Protein AF-A0A7V6FEP1-F1 (afdb_monomer)

Structure (mmCIF, N/CA/C/O backbone):
data_AF-A0A7V6FEP1-F1
#
_entry.id   AF-A0A7V6FEP1-F1
#
loop_
_atom_site.group_PDB
_atom_site.id
_atom_site.type_symbol
_atom_site.label_atom_id
_atom_site.label_alt_id
_atom_site.label_comp_id
_atom_site.label_asym_id
_atom_site.label_entity_id
_atom_site.label_seq_id
_atom_site.pdbx_PDB_ins_code
_atom_site.Cartn_x
_atom_site.Cartn_y
_atom_site.Cartn_z
_atom_site.occupancy
_atom_site.B_iso_or_equiv
_atom_site.auth_seq_id
_atom_site.auth_comp_id
_atom_site.auth_asym_id
_atom_site.auth_atom_id
_atom_site.pdbx_PDB_model_num
ATOM 1 N N . MET A 1 1 ? -23.411 8.334 57.737 1.00 60.44 1 MET A N 1
ATOM 2 C CA . MET A 1 1 ? -24.716 9.029 57.629 1.00 60.44 1 MET A CA 1
ATOM 3 C C . MET A 1 1 ? -25.053 9.482 56.202 1.00 60.44 1 MET A C 1
ATOM 5 O O . MET A 1 1 ? -26.067 9.028 55.693 1.00 60.44 1 MET A O 1
ATOM 9 N N . LEU A 1 2 ? -24.218 10.266 55.499 1.00 68.88 2 LEU A N 1
ATOM 10 C CA . LEU A 1 2 ? -24.525 10.767 54.136 1.00 68.88 2 LEU A CA 1
ATOM 11 C C . LEU A 1 2 ? -24.907 9.686 53.100 1.00 68.88 2 LEU A C 1
ATOM 13 O O . LEU A 1 2 ? -25.905 9.821 52.398 1.00 68.88 2 LEU A O 1
ATOM 17 N N . ARG A 1 3 ? -24.165 8.573 53.041 1.00 72.38 3 ARG A N 1
ATOM 18 C CA . ARG A 1 3 ? -24.429 7.460 52.105 1.00 72.38 3 ARG A CA 1
ATOM 19 C C . ARG A 1 3 ? -25.783 6.768 52.346 1.00 72.38 3 ARG A C 1
ATOM 21 O O . ARG A 1 3 ? -26.395 6.273 51.402 1.00 72.38 3 ARG A O 1
ATOM 28 N N . GLN A 1 4 ? -26.279 6.757 53.585 1.00 70.00 4 GLN A N 1
ATOM 29 C CA . GLN A 1 4 ? -27.599 6.201 53.923 1.00 70.00 4 GLN A CA 1
ATOM 30 C C . GLN A 1 4 ? -28.738 7.145 53.526 1.00 70.00 4 GLN A C 1
ATOM 32 O O . GLN A 1 4 ? -29.773 6.678 53.065 1.00 70.00 4 GLN A O 1
ATOM 37 N N . ILE A 1 5 ? -28.528 8.458 53.643 1.00 71.31 5 ILE A N 1
ATOM 38 C CA . ILE A 1 5 ? -29.501 9.482 53.229 1.00 71.31 5 ILE A CA 1
ATOM 39 C C . ILE A 1 5 ? -29.615 9.519 51.696 1.00 71.31 5 ILE A C 1
ATOM 41 O O . ILE A 1 5 ? -30.712 9.555 51.145 1.00 71.31 5 ILE A O 1
ATOM 45 N N . ALA A 1 6 ? -28.486 9.421 50.990 1.00 72.94 6 ALA A N 1
ATOM 46 C CA . ALA A 1 6 ? -28.471 9.358 49.530 1.00 72.94 6 ALA A CA 1
ATOM 47 C C . ALA A 1 6 ? -29.173 8.095 48.994 1.00 72.94 6 ALA A C 1
ATOM 49 O O . ALA A 1 6 ? -29.980 8.164 48.067 1.00 72.94 6 ALA A O 1
ATOM 50 N N . THR A 1 7 ? -28.911 6.931 49.597 1.00 71.31 7 THR A N 1
ATOM 51 C CA . THR A 1 7 ? -29.528 5.667 49.161 1.00 71.31 7 THR A CA 1
ATOM 52 C C . THR A 1 7 ? -31.012 5.573 49.522 1.00 71.31 7 THR A C 1
ATOM 54 O O . THR A 1 7 ? -31.779 5.017 48.735 1.00 71.31 7 THR A O 1
ATOM 57 N N . SER A 1 8 ? -31.458 6.149 50.647 1.00 69.75 8 SER A N 1
ATOM 58 C CA . SER A 1 8 ? -32.886 6.213 50.993 1.00 69.75 8 SER A CA 1
ATOM 59 C C . SER A 1 8 ? -33.666 7.148 50.059 1.00 69.75 8 SER A C 1
ATOM 61 O O . SER A 1 8 ? -34.757 6.781 49.617 1.00 69.75 8 SER A O 1
ATOM 63 N N . GLY A 1 9 ? -33.076 8.283 49.661 1.00 70.38 9 GLY A N 1
ATOM 64 C CA . GLY A 1 9 ? -33.642 9.209 48.672 1.00 70.38 9 GLY A CA 1
ATOM 65 C C . GLY A 1 9 ? -33.820 8.585 47.280 1.00 70.38 9 GLY A C 1
ATOM 66 O O . GLY A 1 9 ? -34.900 8.676 46.695 1.00 70.38 9 GLY A O 1
ATOM 67 N N . LEU A 1 10 ? -32.810 7.859 46.777 1.00 71.19 10 LEU A N 1
ATOM 68 C CA . LEU A 1 10 ? -32.911 7.109 45.511 1.00 71.19 10 LEU A CA 1
ATOM 69 C C . LEU A 1 10 ? -33.961 5.982 45.581 1.00 71.19 10 LEU A C 1
ATOM 71 O O . LEU A 1 10 ? -34.690 5.727 44.621 1.00 71.19 10 LEU A O 1
ATOM 75 N N . LYS A 1 11 ? -34.079 5.305 46.731 1.00 70.88 11 LYS A N 1
ATOM 76 C CA . LYS A 1 11 ? -35.034 4.200 46.926 1.00 70.88 11 LYS A CA 1
ATOM 77 C C . LYS A 1 11 ? -36.494 4.671 46.953 1.00 70.88 11 LYS A C 1
ATOM 79 O O . LYS A 1 11 ? -37.373 3.863 46.642 1.00 70.88 11 LYS A O 1
ATOM 84 N N . GLY A 1 12 ? -36.739 5.942 47.290 1.00 74.38 12 GLY A N 1
ATOM 85 C CA . GLY A 1 12 ? -38.054 6.592 47.245 1.00 74.38 12 GLY A CA 1
ATOM 86 C C . GLY A 1 12 ? -38.501 7.004 45.836 1.00 74.38 12 GLY A C 1
ATOM 87 O O . GLY A 1 12 ? -39.684 6.914 45.525 1.00 74.38 12 GLY A O 1
ATOM 88 N N . ARG A 1 13 ? -37.568 7.365 44.940 1.00 80.62 13 ARG A N 1
ATOM 89 C CA . ARG A 1 13 ? -37.853 7.829 43.561 1.00 80.62 13 ARG A CA 1
ATOM 90 C C . ARG A 1 13 ? -37.359 6.843 42.495 1.00 80.62 13 ARG A C 1
ATOM 92 O O . ARG A 1 13 ? -36.735 7.213 41.504 1.00 80.62 13 ARG A O 1
ATOM 99 N N . ARG A 1 14 ? -37.693 5.558 42.660 1.00 77.75 14 ARG A N 1
ATOM 100 C CA . ARG A 1 14 ? -37.165 4.438 41.845 1.00 77.75 14 ARG A CA 1
ATOM 101 C C . ARG A 1 14 ? -37.336 4.582 40.329 1.00 77.75 14 ARG A C 1
ATOM 103 O O . ARG A 1 14 ? -36.587 3.957 39.580 1.00 77.75 14 ARG A O 1
ATOM 110 N N . ARG A 1 15 ? -38.356 5.312 39.860 1.00 82.88 15 ARG A N 1
ATOM 111 C CA . ARG A 1 15 ? -38.592 5.542 38.423 1.00 82.88 15 ARG A CA 1
ATOM 112 C C . ARG A 1 15 ? -37.608 6.566 37.863 1.00 82.88 15 ARG A C 1
ATOM 114 O O . ARG A 1 15 ? -36.970 6.288 36.857 1.00 82.88 15 ARG A O 1
ATOM 121 N N . GLU A 1 16 ? -37.434 7.689 38.548 1.00 85.44 16 GLU A N 1
ATOM 122 C CA . GLU A 1 16 ? -36.481 8.731 38.157 1.00 85.44 16 GLU A CA 1
ATOM 123 C C . GLU A 1 16 ? -35.038 8.243 38.270 1.00 85.44 16 GLU A C 1
ATOM 125 O O . GLU A 1 16 ? -34.251 8.440 37.353 1.00 85.44 16 GLU A O 1
ATOM 130 N N . THR A 1 17 ? -34.708 7.505 39.334 1.00 86.81 17 THR A N 1
ATOM 131 C CA . THR A 1 17 ? -33.392 6.870 39.478 1.00 86.81 17 THR A CA 1
ATOM 132 C C . THR A 1 17 ? -33.103 5.885 38.346 1.00 86.81 17 THR A C 1
ATOM 134 O O . THR A 1 17 ? -31.976 5.840 37.863 1.00 86.81 17 THR A O 1
ATOM 137 N N . ARG A 1 18 ? -34.106 5.121 37.883 1.00 87.31 18 ARG A N 1
ATOM 138 C CA . ARG A 1 18 ? -33.952 4.235 36.717 1.00 87.31 18 ARG A CA 1
ATOM 139 C C . ARG A 1 18 ? -33.692 5.018 35.439 1.00 87.31 18 ARG A C 1
ATOM 141 O O . ARG A 1 18 ? -32.786 4.653 34.705 1.00 87.31 18 ARG A O 1
ATOM 148 N N . ILE A 1 19 ? -34.457 6.079 35.189 1.00 91.12 19 ILE A N 1
ATOM 149 C CA . ILE A 1 19 ? -34.271 6.931 34.005 1.00 91.12 19 ILE A CA 1
ATOM 150 C C . ILE A 1 19 ? -32.865 7.541 34.013 1.00 91.12 19 ILE A C 1
ATOM 152 O O . ILE A 1 19 ? -32.175 7.495 33.000 1.00 91.12 19 ILE A O 1
ATOM 156 N N . LEU A 1 20 ? -32.413 8.043 35.164 1.00 90.88 20 LEU A N 1
ATOM 157 C CA . LEU A 1 20 ? -31.098 8.660 35.309 1.00 90.88 20 LEU A CA 1
ATOM 158 C C . LEU A 1 20 ? -29.960 7.645 35.138 1.00 90.88 20 LEU A C 1
ATOM 160 O O . LEU A 1 20 ? -28.987 7.939 34.453 1.00 90.88 20 LEU A O 1
ATOM 164 N N . LEU A 1 21 ? -30.103 6.434 35.689 1.00 92.19 21 LEU A N 1
ATOM 165 C CA . LEU A 1 21 ? -29.152 5.341 35.458 1.00 92.19 21 LEU A CA 1
ATOM 166 C C . LEU A 1 21 ? -29.087 4.944 33.986 1.00 92.19 21 LEU A C 1
ATOM 168 O O . LEU A 1 21 ? -27.994 4.815 33.453 1.00 92.19 21 LEU A O 1
ATOM 172 N N . VAL A 1 22 ? -30.235 4.791 33.321 1.00 94.69 22 VAL A N 1
ATOM 173 C CA . VAL A 1 22 ? -30.282 4.458 31.890 1.00 94.69 22 VAL A CA 1
ATOM 174 C C . VAL A 1 22 ? -29.611 5.548 31.062 1.00 94.69 22 VAL A C 1
ATOM 176 O O . VAL A 1 22 ? -28.786 5.230 30.214 1.00 94.69 22 VAL A O 1
ATOM 179 N N . ALA A 1 23 ? -29.907 6.822 31.330 1.00 95.62 23 ALA A N 1
ATOM 180 C CA . ALA A 1 23 ? -29.276 7.938 30.634 1.00 95.62 23 ALA A CA 1
ATOM 181 C C . ALA A 1 23 ? -27.753 7.955 30.844 1.00 95.62 23 ALA A C 1
ATOM 183 O O . ALA A 1 23 ? -27.004 8.126 29.885 1.00 95.62 23 ALA A O 1
ATOM 184 N N . LEU A 1 24 ? -27.290 7.717 32.075 1.00 95.62 24 LEU A N 1
ATOM 185 C CA . LEU A 1 24 ? -25.866 7.658 32.402 1.00 95.62 24 LEU A CA 1
ATOM 186 C C . LEU A 1 24 ? -25.172 6.478 31.707 1.00 95.62 24 LEU A C 1
ATOM 188 O O . LEU A 1 24 ? -24.110 6.649 31.114 1.00 95.62 24 LEU A O 1
ATOM 192 N N . SER A 1 25 ? -25.781 5.291 31.746 1.00 95.31 25 SER A N 1
ATOM 193 C CA . SER A 1 25 ? -25.273 4.101 31.061 1.00 95.31 25 SER A CA 1
ATOM 194 C C . SER A 1 25 ? -25.222 4.303 29.553 1.00 95.31 25 SER A C 1
ATOM 196 O O . SER A 1 25 ? -24.249 3.905 28.923 1.00 95.31 25 SER A O 1
ATOM 198 N N . LEU A 1 26 ? -26.235 4.950 28.976 1.00 96.19 26 LEU A N 1
ATOM 199 C CA . LEU A 1 26 ? -26.290 5.230 27.548 1.00 96.19 26 LEU A CA 1
ATOM 200 C C . LEU A 1 26 ? -25.224 6.255 27.138 1.00 96.19 26 LEU A C 1
ATOM 202 O O . LEU A 1 26 ? -24.528 6.044 26.151 1.00 96.19 26 LEU A O 1
ATOM 206 N N . ALA A 1 27 ? -25.041 7.322 27.919 1.00 96.38 27 ALA A N 1
ATOM 207 C CA . ALA A 1 27 ? -23.970 8.291 27.695 1.00 96.38 27 ALA A CA 1
ATOM 208 C C . ALA A 1 27 ? -22.591 7.620 27.758 1.00 96.38 27 ALA A C 1
ATOM 210 O O . ALA A 1 27 ? -21.769 7.808 26.864 1.00 96.38 27 ALA A O 1
ATOM 211 N N . PHE A 1 28 ? -22.359 6.780 28.770 1.00 96.75 28 PHE A N 1
ATOM 212 C CA . PHE A 1 28 ? -21.119 6.018 28.889 1.00 96.75 28 PHE A CA 1
ATOM 213 C C . PHE A 1 28 ? -20.914 5.060 27.710 1.00 96.75 28 PHE A C 1
ATOM 215 O O . PHE A 1 28 ? -19.819 4.990 27.159 1.00 96.75 28 PHE A O 1
ATOM 222 N N . PHE A 1 29 ? -21.973 4.370 27.279 1.00 96.94 29 PHE A N 1
ATOM 223 C CA . PHE A 1 29 ? -21.941 3.492 26.114 1.00 96.94 29 PHE A CA 1
ATOM 224 C C . PHE A 1 29 ? -21.529 4.250 24.848 1.00 96.94 29 PHE A C 1
ATOM 226 O O . PHE A 1 29 ? -20.621 3.813 24.148 1.00 96.94 29 PHE A O 1
ATOM 233 N N . PHE A 1 30 ? -22.121 5.418 24.586 1.00 96.94 30 PHE A N 1
ATOM 234 C CA . PHE A 1 30 ? -21.751 6.237 23.431 1.00 96.94 30 PHE A CA 1
ATOM 235 C C . PHE A 1 30 ? -20.299 6.716 23.485 1.00 96.94 30 PHE A C 1
ATOM 237 O O . PHE A 1 30 ? -19.617 6.691 22.460 1.00 96.94 30 PHE A O 1
ATOM 244 N N . VAL A 1 31 ? -19.803 7.110 24.661 1.00 96.19 31 VAL A N 1
ATOM 245 C CA . VAL A 1 31 ? -18.395 7.496 24.832 1.00 96.19 31 VAL A CA 1
ATOM 246 C C . VAL A 1 31 ? -17.477 6.307 24.545 1.00 96.19 31 VAL A C 1
ATOM 248 O O . VAL A 1 31 ? -16.557 6.437 23.742 1.00 96.19 31 VAL A O 1
ATOM 251 N N . ALA A 1 32 ? -17.755 5.139 25.127 1.00 95.81 32 ALA A N 1
ATOM 252 C CA . ALA A 1 32 ? -16.961 3.931 24.911 1.00 95.81 32 ALA A CA 1
ATOM 253 C C . ALA A 1 32 ? -16.938 3.512 23.431 1.00 95.81 32 ALA A C 1
ATOM 255 O O . ALA A 1 32 ? -15.868 3.265 22.878 1.00 95.81 32 ALA A O 1
ATOM 256 N N . VAL A 1 33 ? -18.097 3.505 22.765 1.00 95.62 33 VAL A N 1
ATOM 257 C CA . VAL A 1 33 ? -18.199 3.204 21.329 1.00 95.62 33 VAL A CA 1
ATOM 258 C C . VAL A 1 33 ? -17.417 4.220 20.497 1.00 95.62 33 VAL A C 1
ATOM 260 O O . VAL A 1 33 ? -16.701 3.829 19.581 1.00 95.62 33 VAL A O 1
ATOM 263 N N . SER A 1 34 ? -17.493 5.509 20.833 1.00 94.12 34 SER A N 1
ATOM 264 C CA . SER A 1 34 ? -16.752 6.557 20.119 1.00 94.12 34 SER A CA 1
ATOM 265 C C . SER A 1 34 ? -15.238 6.367 20.231 1.00 94.12 34 SER A C 1
ATOM 267 O O . SER A 1 34 ? -14.534 6.524 19.237 1.00 94.12 34 SER A O 1
ATOM 269 N N . PHE A 1 35 ? -14.735 5.978 21.407 1.00 94.19 35 PHE A N 1
ATOM 270 C CA . PHE 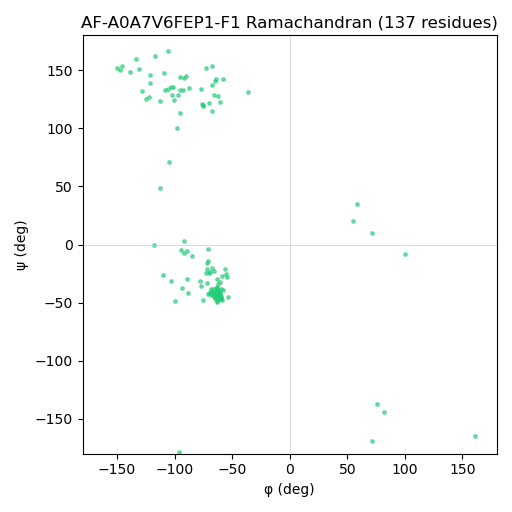A 1 35 ? -13.317 5.661 21.598 1.00 94.19 35 PHE A CA 1
ATOM 271 C C . PHE A 1 35 ? -12.876 4.450 20.771 1.00 94.19 35 PHE A C 1
ATOM 273 O O . PHE A 1 35 ? -11.858 4.525 20.088 1.00 94.19 35 PHE A O 1
ATOM 280 N N . VAL A 1 36 ? -13.655 3.364 20.778 1.00 92.88 36 VAL A N 1
ATOM 281 C CA . VAL A 1 36 ? -13.353 2.160 19.982 1.00 92.88 36 VAL A CA 1
ATOM 282 C C . VAL A 1 36 ? -13.361 2.472 18.485 1.00 92.88 36 VAL A C 1
ATOM 284 O O . VAL A 1 36 ? -12.468 2.043 17.754 1.00 92.88 36 VAL A O 1
ATOM 287 N N . LEU A 1 37 ? -14.339 3.250 18.016 1.00 92.50 37 LEU A N 1
ATOM 288 C CA . LEU A 1 37 ? -14.412 3.673 16.618 1.00 92.50 37 LEU A CA 1
ATOM 289 C C . LEU A 1 37 ? -13.231 4.563 16.228 1.00 92.50 37 LEU A C 1
ATOM 291 O O . LEU A 1 37 ? -12.693 4.397 15.137 1.00 92.50 37 LEU A O 1
ATOM 295 N N . LEU A 1 38 ? -12.815 5.482 17.102 1.00 91.25 38 LEU A N 1
ATOM 296 C CA . LEU A 1 38 ? -11.663 6.347 16.857 1.00 91.25 38 LEU A CA 1
ATOM 297 C C . LEU A 1 38 ? -10.369 5.536 16.728 1.00 91.25 38 LEU A C 1
ATOM 299 O O . LEU A 1 38 ? -9.605 5.751 15.789 1.00 91.25 38 LEU A O 1
ATOM 303 N N . ASP A 1 39 ? -10.147 4.589 17.636 1.00 87.94 39 ASP A N 1
ATOM 304 C CA . ASP A 1 39 ? -8.977 3.708 17.617 1.00 87.94 39 ASP A CA 1
ATOM 305 C C . ASP A 1 39 ? -8.952 2.828 16.358 1.00 87.94 39 ASP A C 1
ATOM 307 O O . ASP A 1 39 ? -7.950 2.755 15.640 1.00 87.94 39 ASP A O 1
ATOM 311 N N . THR A 1 40 ? -10.109 2.266 16.005 1.00 86.62 40 THR A N 1
ATOM 312 C CA . THR A 1 40 ? -10.278 1.471 14.783 1.00 86.62 40 THR A CA 1
ATOM 313 C C . THR A 1 40 ? -10.034 2.312 13.530 1.00 86.62 40 THR A C 1
ATOM 315 O O . THR A 1 40 ? -9.346 1.877 12.609 1.00 86.62 40 THR A O 1
ATOM 318 N N . ALA A 1 41 ? -10.558 3.539 13.482 1.00 84.00 41 ALA A N 1
ATOM 319 C CA . ALA A 1 41 ? -10.359 4.446 12.358 1.00 84.00 41 ALA A CA 1
ATOM 320 C C . ALA A 1 41 ? -8.885 4.838 12.197 1.00 84.00 41 ALA A C 1
ATOM 322 O O . ALA A 1 41 ? -8.379 4.862 11.076 1.00 84.00 41 ALA A O 1
ATOM 323 N N . ASN A 1 42 ? -8.183 5.113 13.297 1.00 81.94 42 ASN A N 1
ATOM 324 C CA . ASN A 1 42 ? -6.756 5.428 13.265 1.00 81.94 42 ASN A CA 1
ATOM 325 C C . ASN A 1 42 ? -5.922 4.224 12.816 1.00 81.94 42 ASN A C 1
ATOM 327 O O . ASN A 1 42 ? -5.072 4.367 11.939 1.00 81.94 42 ASN A O 1
ATOM 331 N N . THR A 1 43 ? -6.215 3.035 13.340 1.00 80.19 43 THR A N 1
ATOM 332 C CA . THR A 1 43 ? -5.538 1.791 12.948 1.00 80.19 43 THR A CA 1
ATOM 333 C C . THR A 1 43 ? -5.737 1.496 11.463 1.00 80.19 43 THR A C 1
ATOM 335 O O . THR A 1 43 ? -4.769 1.263 10.740 1.00 80.19 43 THR A O 1
ATOM 338 N N . ASN A 1 44 ? -6.974 1.603 10.971 1.00 81.12 44 ASN A N 1
ATOM 339 C CA . ASN A 1 44 ? -7.281 1.401 9.557 1.00 81.12 44 ASN A CA 1
ATOM 340 C C . ASN A 1 44 ? -6.600 2.435 8.659 1.00 81.12 44 ASN A C 1
ATOM 342 O O . ASN A 1 44 ? -6.100 2.070 7.601 1.00 81.12 44 ASN A O 1
ATOM 346 N N . ARG A 1 45 ? -6.525 3.707 9.071 1.00 77.12 45 ARG A N 1
ATOM 347 C CA . ARG A 1 45 ? -5.791 4.737 8.317 1.00 77.12 45 ARG A CA 1
ATOM 348 C C . ARG A 1 45 ? -4.308 4.409 8.204 1.00 77.12 45 ARG A C 1
ATOM 350 O O . ARG A 1 45 ? -3.741 4.562 7.125 1.00 77.12 45 ARG A O 1
ATOM 357 N N . THR A 1 46 ? -3.690 3.946 9.288 1.00 77.75 46 THR A N 1
ATOM 358 C CA . THR A 1 46 ? -2.286 3.525 9.275 1.00 77.75 46 THR A CA 1
ATOM 359 C C . THR A 1 46 ? -2.089 2.336 8.341 1.00 77.75 46 THR A C 1
ATOM 361 O O . THR A 1 46 ? -1.241 2.400 7.456 1.00 77.75 46 THR A O 1
ATOM 364 N N . LEU A 1 47 ? -2.915 1.293 8.461 1.00 80.44 47 LEU A N 1
ATOM 365 C CA . LEU A 1 47 ? -2.844 0.119 7.586 1.00 80.44 47 LEU A CA 1
ATOM 366 C C . LEU A 1 47 ? -3.069 0.477 6.113 1.00 80.44 47 LEU A C 1
ATOM 368 O O . LEU A 1 47 ? -2.336 0.003 5.252 1.00 80.44 47 LEU A O 1
ATOM 372 N N . GLN A 1 48 ? -4.030 1.353 5.822 1.00 77.31 48 GLN A N 1
ATOM 373 C CA . GLN A 1 48 ? -4.320 1.805 4.464 1.00 77.31 48 GLN A CA 1
ATOM 374 C C . GLN A 1 48 ? -3.176 2.641 3.882 1.00 77.31 48 GLN A C 1
ATOM 376 O O . GLN A 1 48 ? -2.847 2.513 2.703 1.00 77.31 48 GLN A O 1
ATOM 381 N N . ARG A 1 49 ? -2.535 3.489 4.695 1.00 79.25 49 ARG A N 1
ATOM 382 C CA . ARG A 1 49 ? -1.346 4.237 4.269 1.00 79.25 49 ARG A CA 1
ATOM 383 C C . ARG A 1 49 ? -0.207 3.279 3.927 1.00 79.25 49 ARG A C 1
ATOM 385 O O . ARG A 1 49 ? 0.386 3.419 2.863 1.00 79.25 49 ARG A O 1
ATOM 392 N N . LEU A 1 50 ? 0.049 2.300 4.793 1.00 79.38 50 LEU A N 1
ATOM 393 C CA . LEU A 1 50 ? 1.084 1.287 4.586 1.00 79.38 50 LEU A CA 1
ATOM 394 C C . LEU A 1 50 ? 0.810 0.418 3.355 1.00 79.38 50 LEU A C 1
ATOM 396 O O . LEU A 1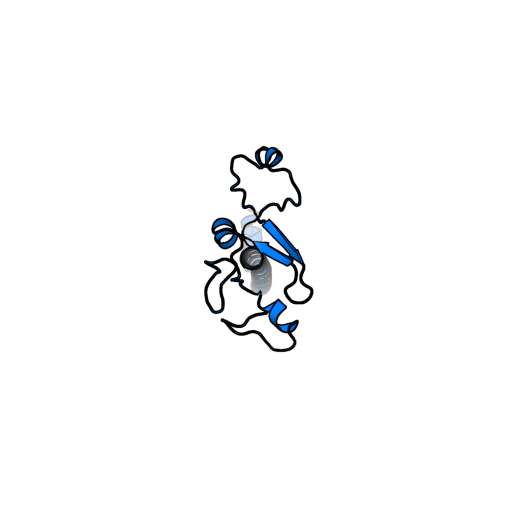 50 ? 1.731 0.079 2.623 1.00 79.38 50 LEU A O 1
ATOM 400 N N . SER A 1 51 ? -0.451 0.072 3.090 1.00 75.06 51 SER A N 1
ATOM 401 C CA . SER A 1 51 ? -0.809 -0.715 1.907 1.00 75.06 51 SER A CA 1
ATOM 402 C C . SER A 1 51 ? -0.717 0.073 0.602 1.00 75.06 51 SER A C 1
ATOM 404 O O . SER A 1 51 ? -0.596 -0.539 -0.450 1.00 75.06 51 SER A O 1
ATOM 406 N N . THR A 1 52 ? -0.838 1.402 0.659 1.00 74.81 52 THR A N 1
ATOM 407 C CA . THR A 1 52 ? -0.858 2.266 -0.534 1.00 74.81 52 THR A CA 1
ATOM 408 C C . THR A 1 52 ? 0.530 2.801 -0.873 1.00 74.81 52 THR A C 1
ATOM 410 O O . THR A 1 52 ? 0.863 2.924 -2.044 1.00 74.81 52 THR A O 1
ATOM 413 N N . PHE A 1 53 ? 1.336 3.137 0.137 1.00 77.44 53 PHE A N 1
ATOM 414 C CA . PHE A 1 53 ? 2.620 3.819 -0.052 1.00 77.44 53 PHE A CA 1
ATOM 415 C C . PHE A 1 53 ? 3.826 3.010 0.434 1.00 77.44 53 PHE A C 1
ATOM 417 O O . PHE A 1 53 ? 4.943 3.507 0.346 1.00 77.44 53 PHE A O 1
ATOM 424 N N . GLY A 1 54 ? 3.625 1.806 0.971 1.00 79.94 54 GLY A N 1
ATOM 425 C CA . GLY A 1 54 ? 4.705 1.016 1.551 1.00 79.94 54 GLY A CA 1
ATOM 426 C C . GLY A 1 54 ? 5.233 1.575 2.876 1.00 79.94 54 GLY A C 1
ATOM 427 O O . GLY A 1 54 ? 4.633 2.456 3.506 1.00 79.94 54 GLY A O 1
ATOM 428 N N . GLN A 1 55 ? 6.361 1.023 3.318 1.00 79.12 55 GLN A N 1
ATOM 429 C CA . GLN A 1 55 ? 7.026 1.346 4.583 1.00 79.12 55 GLN A CA 1
ATOM 430 C C . GLN A 1 55 ? 8.274 2.200 4.348 1.00 79.12 55 GLN A C 1
ATOM 432 O O . GLN A 1 55 ? 9.393 1.740 4.521 1.00 79.12 55 GLN A O 1
ATOM 437 N N . TRP A 1 56 ? 8.088 3.462 3.965 1.00 79.44 56 TRP A N 1
ATOM 438 C CA . TRP A 1 56 ? 9.186 4.429 3.863 1.00 79.44 56 TRP A CA 1
ATOM 439 C C . TRP A 1 56 ? 8.967 5.653 4.753 1.00 79.44 56 TRP A C 1
ATOM 441 O O . TRP A 1 56 ? 7.841 6.114 4.970 1.00 79.44 56 TRP A O 1
ATOM 451 N N . GLN A 1 57 ? 10.058 6.188 5.291 1.00 75.12 57 GLN A N 1
ATOM 452 C CA . GLN A 1 57 ? 10.012 7.327 6.209 1.00 75.12 57 GLN A CA 1
ATOM 453 C C . GLN A 1 57 ? 10.422 8.641 5.539 1.00 75.12 57 GLN A C 1
ATOM 455 O O . GLN A 1 57 ? 9.892 9.697 5.888 1.00 75.12 57 GLN A O 1
ATOM 460 N N . ALA A 1 58 ? 11.319 8.576 4.555 1.00 77.31 58 ALA A N 1
ATOM 461 C CA . ALA A 1 58 ? 11.807 9.726 3.810 1.00 77.31 58 ALA A CA 1
ATOM 462 C C . ALA A 1 58 ? 12.191 9.326 2.380 1.00 77.31 58 ALA A C 1
ATOM 464 O O . ALA A 1 58 ? 12.578 8.188 2.128 1.00 77.31 58 ALA A O 1
ATOM 465 N N . VAL A 1 59 ? 12.092 10.284 1.457 1.00 79.88 59 VAL A N 1
ATOM 466 C CA . VAL A 1 59 ? 12.561 10.148 0.075 1.00 79.88 59 VAL A CA 1
ATOM 467 C C . VAL A 1 59 ? 13.560 11.262 -0.184 1.00 79.88 59 VAL A C 1
ATOM 469 O O . VAL A 1 59 ? 13.258 12.439 0.019 1.00 79.88 59 VAL A O 1
ATOM 472 N N . TYR A 1 60 ? 14.740 10.880 -0.650 1.00 79.75 60 TYR A N 1
ATOM 473 C CA . TYR A 1 60 ? 15.814 11.798 -0.990 1.00 79.75 60 TYR A CA 1
ATOM 474 C C . TYR A 1 60 ? 16.036 11.752 -2.499 1.00 79.75 60 TYR A C 1
ATOM 476 O O . TYR A 1 60 ? 16.268 10.690 -3.067 1.00 79.75 60 TYR A O 1
ATOM 484 N N . ILE A 1 61 ? 15.942 12.906 -3.158 1.00 80.25 61 ILE A N 1
ATOM 485 C CA . ILE A 1 61 ? 16.101 13.021 -4.610 1.00 80.25 61 ILE A CA 1
ATOM 486 C C . ILE A 1 61 ? 17.428 13.717 -4.888 1.00 80.25 61 ILE A C 1
ATOM 488 O O . ILE A 1 61 ? 17.702 14.762 -4.301 1.00 80.25 61 ILE A O 1
ATOM 492 N N . ASN A 1 62 ? 18.214 13.161 -5.814 1.00 74.88 62 ASN A N 1
ATOM 493 C CA . ASN A 1 62 ? 19.469 13.751 -6.285 1.00 74.88 62 ASN A CA 1
ATOM 494 C C . ASN A 1 62 ? 20.509 13.986 -5.170 1.00 74.88 62 ASN A C 1
ATOM 496 O O . ASN A 1 62 ? 21.241 14.974 -5.203 1.00 74.88 62 ASN A O 1
ATOM 500 N N . GLN A 1 63 ? 20.554 13.094 -4.175 1.00 69.56 63 GLN A N 1
ATOM 501 C CA . GLN A 1 63 ? 21.585 13.142 -3.143 1.00 69.56 63 GLN A CA 1
ATOM 502 C C . GLN A 1 63 ? 22.825 12.360 -3.587 1.00 69.56 63 GLN A C 1
ATOM 504 O O . GLN A 1 63 ? 22.688 11.243 -4.096 1.00 69.56 63 GLN A O 1
ATOM 509 N N . PRO A 1 64 ? 24.036 12.914 -3.410 1.00 68.56 64 PRO A N 1
ATOM 510 C CA . PRO A 1 64 ? 25.257 12.176 -3.675 1.00 68.56 64 PRO A CA 1
ATOM 511 C C . PRO A 1 64 ? 25.360 10.990 -2.710 1.00 68.56 64 PRO A C 1
ATOM 513 O O . PRO A 1 64 ? 25.031 11.094 -1.530 1.00 68.56 64 PRO A O 1
ATOM 516 N N . GLN A 1 65 ? 25.861 9.857 -3.206 1.00 64.38 65 GLN A N 1
ATOM 517 C CA . GLN A 1 65 ? 25.968 8.606 -2.442 1.00 64.38 65 GLN A CA 1
ATOM 518 C C . GLN A 1 65 ? 26.758 8.773 -1.124 1.00 64.38 65 GLN A C 1
ATOM 520 O O . GLN A 1 65 ? 26.524 8.052 -0.160 1.00 64.38 65 GLN A O 1
ATOM 525 N N . SER A 1 66 ? 27.651 9.767 -1.060 1.00 63.75 66 SER A N 1
ATOM 526 C CA . SER A 1 66 ? 28.425 10.143 0.129 1.00 63.75 66 SER A CA 1
ATOM 527 C C . SER A 1 66 ? 27.597 10.729 1.278 1.00 63.75 66 SER A C 1
ATOM 529 O O . SER A 1 66 ? 28.067 10.728 2.410 1.00 63.75 66 SER A O 1
ATOM 531 N N . GLU A 1 67 ? 26.389 11.233 1.013 1.00 65.75 67 GLU A N 1
ATOM 532 C CA . GLU A 1 67 ? 25.486 11.799 2.027 1.00 65.75 67 GLU A CA 1
ATOM 533 C C . GLU A 1 67 ? 24.471 10.773 2.556 1.00 65.75 67 GLU A C 1
ATOM 535 O O . GLU A 1 67 ? 23.774 11.041 3.532 1.00 65.75 67 GLU A O 1
ATOM 540 N N . LEU A 1 68 ? 24.441 9.559 1.990 1.00 63.28 68 LEU A N 1
ATOM 541 C CA . LEU A 1 68 ? 23.605 8.456 2.485 1.00 63.28 68 LEU A CA 1
ATOM 542 C C . LEU A 1 68 ? 24.030 7.971 3.881 1.00 63.28 68 LEU A C 1
ATOM 544 O O . LEU A 1 68 ? 23.210 7.429 4.609 1.00 63.28 68 LEU A O 1
ATOM 548 N N . GLY A 1 69 ? 25.283 8.215 4.284 1.00 58.88 69 GLY A N 1
ATOM 549 C CA . GLY A 1 69 ? 25.767 7.930 5.642 1.00 58.88 69 GLY A CA 1
ATOM 550 C C . GLY A 1 69 ? 25.206 8.861 6.727 1.00 58.88 69 GLY A C 1
ATOM 551 O O . GLY A 1 69 ? 25.529 8.681 7.896 1.00 58.88 69 GLY A O 1
ATOM 552 N N . LEU A 1 70 ? 24.405 9.870 6.356 1.00 61.44 70 LEU A N 1
ATOM 553 C CA . LEU A 1 70 ? 23.671 10.738 7.288 1.00 61.44 70 LEU A CA 1
ATOM 554 C C . LEU A 1 70 ? 22.257 10.221 7.590 1.00 61.44 70 LEU A C 1
ATOM 556 O O . LEU A 1 70 ? 21.559 10.796 8.428 1.00 61.44 70 LEU A O 1
ATOM 560 N N . ILE A 1 71 ? 21.816 9.178 6.884 1.00 69.69 71 ILE A N 1
ATOM 561 C CA . ILE A 1 71 ? 20.551 8.500 7.151 1.00 69.69 71 ILE A CA 1
ATOM 562 C C . ILE A 1 71 ? 20.785 7.606 8.379 1.00 69.69 71 ILE A C 1
ATOM 564 O O . ILE A 1 71 ? 21.831 6.972 8.476 1.00 69.69 71 ILE A O 1
ATOM 568 N N . ASP A 1 72 ? 19.858 7.643 9.344 1.00 67.69 72 ASP A N 1
ATOM 569 C CA . ASP A 1 72 ? 19.916 6.931 10.635 1.00 67.69 72 ASP A CA 1
ATOM 570 C C . ASP A 1 72 ? 20.574 5.544 10.502 1.00 67.69 72 ASP A C 1
ATOM 572 O O . ASP A 1 72 ? 20.196 4.775 9.618 1.00 67.69 72 ASP A O 1
ATOM 576 N N . GLU A 1 73 ? 21.531 5.205 11.374 1.00 66.56 73 GLU A N 1
ATOM 577 C CA . GLU A 1 73 ? 22.241 3.912 11.345 1.00 66.56 73 GLU A CA 1
ATOM 578 C C . GLU A 1 73 ? 21.289 2.705 11.419 1.00 66.56 73 GLU A C 1
ATOM 580 O O . GLU A 1 73 ? 21.660 1.607 11.014 1.00 66.56 73 GLU A O 1
ATOM 585 N N . 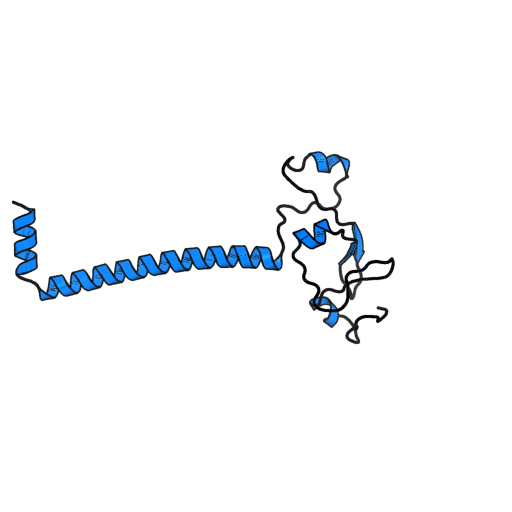ASN A 1 74 ? 20.061 2.898 11.913 1.00 70.44 74 ASN A N 1
ATOM 586 C CA . ASN A 1 74 ? 19.035 1.852 11.979 1.00 70.44 74 ASN A CA 1
ATO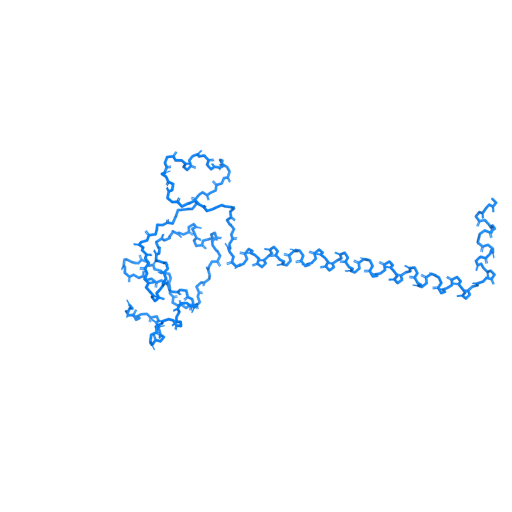M 587 C C . ASN A 1 74 ? 18.108 1.804 10.755 1.00 70.44 74 ASN A C 1
ATOM 589 O O . ASN A 1 74 ? 17.138 1.046 10.753 1.00 70.44 74 ASN A O 1
ATOM 593 N N . SER A 1 75 ? 18.342 2.645 9.750 1.00 70.38 75 SER A N 1
ATOM 594 C CA . SER A 1 75 ? 17.547 2.668 8.525 1.00 70.38 75 SER A CA 1
ATOM 595 C C . SER A 1 75 ? 18.157 1.768 7.453 1.00 70.38 75 SER A C 1
ATOM 597 O O . SER A 1 75 ? 19.374 1.682 7.312 1.00 70.38 75 SER A O 1
ATOM 599 N N . GLU A 1 76 ? 17.298 1.110 6.676 1.00 74.06 76 GLU A N 1
ATOM 600 C CA . GLU A 1 76 ? 17.692 0.343 5.494 1.00 74.06 76 GLU A CA 1
ATOM 601 C C . GLU A 1 76 ? 17.465 1.220 4.250 1.00 74.06 76 GLU A C 1
ATOM 603 O O . GLU A 1 76 ? 16.318 1.407 3.827 1.00 74.06 76 GLU A O 1
ATOM 608 N N . PRO A 1 77 ? 18.516 1.853 3.690 1.00 76.25 77 PRO A N 1
ATOM 609 C CA . PRO A 1 77 ? 18.355 2.751 2.560 1.00 76.25 77 PRO A CA 1
ATOM 610 C C . PRO A 1 77 ? 18.126 1.954 1.276 1.00 76.25 77 PRO A C 1
ATOM 612 O O . PRO A 1 77 ? 19.000 1.226 0.814 1.00 76.25 77 PRO A 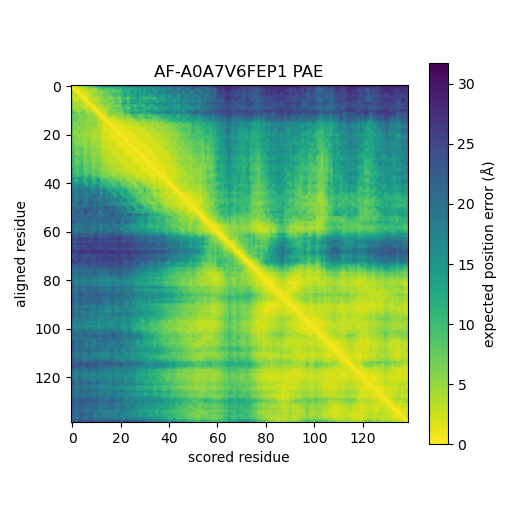O 1
ATOM 615 N N . VAL A 1 78 ? 16.975 2.175 0.652 1.00 81.31 78 VAL A N 1
ATOM 616 C CA . VAL A 1 78 ? 16.655 1.632 -0.670 1.00 81.31 78 VAL A CA 1
ATOM 617 C C . VAL A 1 78 ? 16.981 2.662 -1.747 1.00 81.31 78 VAL A C 1
ATOM 619 O O . VAL A 1 78 ? 16.591 3.829 -1.639 1.00 81.31 78 VAL A O 1
ATOM 622 N N . GLN A 1 79 ? 17.671 2.236 -2.805 1.00 80.12 79 GLN A N 1
ATOM 623 C CA . GLN A 1 79 ? 18.040 3.107 -3.919 1.00 80.12 79 GLN A CA 1
ATOM 624 C C . GLN A 1 79 ? 17.145 2.857 -5.131 1.00 80.12 79 GLN A C 1
ATOM 626 O O . GLN A 1 79 ? 16.883 1.728 -5.526 1.00 80.12 79 GLN A O 1
ATOM 631 N N . VAL A 1 80 ? 16.700 3.947 -5.752 1.00 86.44 80 VAL A N 1
ATOM 632 C CA . VAL A 1 80 ? 15.914 3.910 -6.986 1.00 86.44 80 VAL A CA 1
ATOM 633 C C . VAL A 1 80 ? 16.621 4.756 -8.026 1.00 86.44 80 VAL A C 1
ATOM 635 O O . VAL A 1 80 ? 16.889 5.938 -7.799 1.00 86.44 80 VAL A O 1
ATOM 638 N N . GLN A 1 81 ? 16.904 4.165 -9.183 1.00 87.75 81 GLN A N 1
ATOM 639 C CA . GLN A 1 81 ? 17.521 4.881 -10.288 1.00 87.75 81 GLN A CA 1
ATOM 640 C C . GLN A 1 81 ? 16.445 5.368 -11.252 1.00 87.75 81 GLN A C 1
ATOM 642 O O . GLN A 1 81 ? 15.807 4.578 -11.942 1.00 87.75 81 GLN A O 1
ATOM 647 N N . ILE A 1 82 ? 16.273 6.684 -11.349 1.00 89.06 82 ILE A N 1
ATOM 648 C CA . ILE A 1 82 ? 15.388 7.280 -12.353 1.00 89.06 82 ILE A CA 1
ATOM 649 C C . ILE A 1 82 ? 16.082 7.210 -13.717 1.00 89.06 82 ILE A C 1
ATOM 651 O O . ILE A 1 82 ? 17.161 7.773 -13.896 1.00 89.06 82 ILE A O 1
ATOM 655 N N . LEU A 1 83 ? 15.452 6.529 -14.674 1.00 90.00 83 LEU A N 1
ATOM 656 C CA . LEU A 1 83 ? 15.942 6.388 -16.048 1.00 90.00 83 LEU A CA 1
ATOM 657 C C . LEU A 1 83 ? 15.443 7.528 -16.943 1.00 90.00 83 LEU A C 1
ATOM 659 O O . LEU A 1 83 ? 16.125 7.926 -17.884 1.00 90.00 83 LEU A O 1
ATOM 663 N N . GLY A 1 84 ? 14.266 8.074 -16.638 1.00 90.62 84 GLY A N 1
ATOM 664 C CA . GLY A 1 84 ? 13.684 9.184 -17.379 1.00 90.62 84 GLY A CA 1
ATOM 665 C C . GLY A 1 84 ? 12.185 9.312 -17.153 1.00 90.62 84 GLY A C 1
ATOM 666 O O . GLY A 1 84 ? 11.620 8.735 -16.223 1.00 90.62 84 GLY A O 1
ATOM 667 N N . ARG A 1 85 ? 11.538 10.088 -18.020 1.00 91.62 85 ARG A N 1
ATOM 668 C CA . ARG A 1 85 ? 10.087 10.244 -18.051 1.00 91.62 85 ARG A CA 1
ATOM 669 C C . ARG A 1 85 ? 9.592 10.001 -19.470 1.00 91.62 85 ARG A C 1
ATOM 671 O O . ARG A 1 85 ? 10.146 10.572 -20.403 1.00 91.62 85 ARG A O 1
ATOM 678 N N . ASP A 1 86 ? 8.559 9.185 -19.592 1.00 90.56 86 ASP A N 1
ATOM 679 C CA . ASP A 1 86 ? 7.803 8.956 -20.817 1.00 90.56 86 ASP A CA 1
ATOM 680 C C . ASP A 1 86 ? 6.409 9.585 -20.677 1.00 90.56 86 ASP A C 1
ATOM 682 O O . ASP A 1 86 ? 5.849 9.649 -19.577 1.00 90.56 86 ASP A O 1
ATOM 686 N N . ASP A 1 87 ? 5.844 10.066 -21.783 1.00 87.19 87 ASP A N 1
ATOM 687 C CA . ASP A 1 87 ? 4.541 10.741 -21.777 1.00 87.19 87 ASP A CA 1
ATOM 688 C C . ASP A 1 87 ? 3.372 9.780 -21.501 1.00 87.19 87 ASP A C 1
ATOM 690 O O . ASP A 1 87 ? 2.328 10.215 -21.015 1.00 87.19 87 ASP A O 1
ATOM 694 N N . ARG A 1 88 ? 3.544 8.482 -21.786 1.00 88.38 88 ARG A N 1
ATOM 695 C CA . ARG A 1 88 ? 2.531 7.434 -21.590 1.00 88.38 88 ARG A CA 1
ATOM 696 C C . ARG A 1 88 ? 2.785 6.653 -20.305 1.00 88.38 88 ARG A C 1
ATOM 698 O O . ARG A 1 88 ? 1.876 6.484 -19.503 1.00 88.38 88 ARG A O 1
ATOM 705 N N . ALA A 1 89 ? 4.021 6.200 -20.093 1.00 85.06 89 ALA A N 1
ATOM 706 C CA . ALA A 1 89 ? 4.385 5.367 -18.944 1.00 85.06 89 ALA A CA 1
ATOM 707 C C . ALA A 1 89 ? 4.715 6.176 -17.673 1.00 85.06 89 ALA A C 1
ATOM 709 O O . ALA A 1 89 ? 4.849 5.609 -16.588 1.00 85.06 89 ALA A O 1
ATOM 710 N N . GLY A 1 90 ? 4.844 7.501 -17.779 1.00 88.94 90 GLY A N 1
ATOM 711 C CA . GLY A 1 90 ? 5.169 8.367 -16.653 1.00 88.94 90 GLY A CA 1
ATOM 712 C C . GLY A 1 90 ? 6.643 8.281 -16.252 1.00 88.94 90 GLY A C 1
ATOM 713 O O . GLY A 1 90 ? 7.536 8.342 -17.093 1.00 88.94 90 GLY A O 1
ATOM 714 N N . LEU A 1 91 ? 6.921 8.229 -14.947 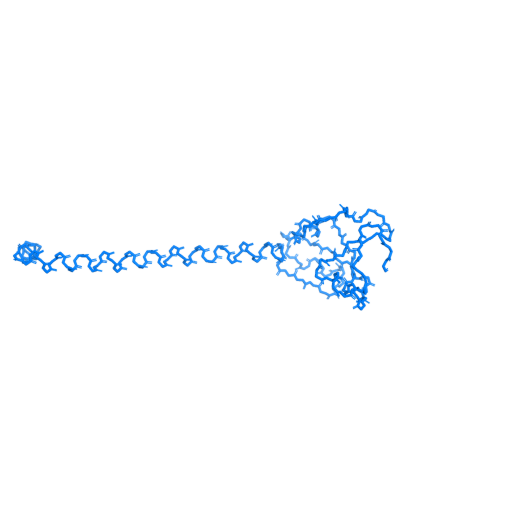1.00 90.62 91 LEU A N 1
ATOM 715 C CA . LEU A 1 91 ? 8.291 8.134 -14.437 1.00 90.62 91 LEU A CA 1
ATOM 716 C C . LEU A 1 91 ? 8.814 6.705 -14.617 1.00 90.62 91 LEU A C 1
ATOM 718 O O . LEU A 1 91 ? 8.255 5.773 -14.046 1.00 90.62 91 LEU A O 1
ATOM 722 N N . VAL A 1 92 ? 9.911 6.552 -15.355 1.00 91.88 92 VAL A N 1
ATOM 723 C CA . VAL A 1 92 ? 10.561 5.257 -15.575 1.00 91.88 92 VAL A CA 1
ATOM 724 C C . VAL A 1 92 ? 11.766 5.153 -14.651 1.00 91.88 92 VAL A C 1
ATOM 726 O O . VAL A 1 92 ? 12.651 6.016 -14.663 1.00 91.88 92 VAL A O 1
ATOM 729 N N . ALA A 1 93 ? 11.805 4.097 -13.846 1.00 91.19 93 ALA A N 1
ATOM 730 C CA . ALA A 1 93 ? 12.873 3.856 -12.889 1.00 91.19 93 ALA A CA 1
ATOM 731 C C . ALA A 1 93 ? 13.275 2.379 -12.854 1.00 91.19 93 ALA A C 1
ATOM 733 O O . ALA A 1 93 ? 12.441 1.498 -13.049 1.00 91.19 93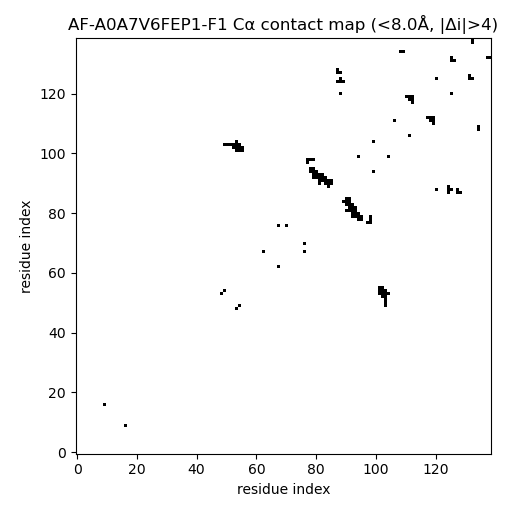 ALA A O 1
ATOM 734 N N . ALA A 1 94 ? 14.553 2.133 -12.575 1.00 90.38 94 ALA A N 1
ATOM 735 C CA . ALA A 1 94 ? 15.065 0.826 -12.202 1.00 90.38 94 ALA A CA 1
ATOM 736 C C . ALA A 1 94 ? 15.064 0.708 -10.674 1.00 90.38 94 ALA A C 1
ATOM 738 O O . ALA A 1 94 ? 15.497 1.624 -9.964 1.00 90.38 94 ALA A O 1
ATOM 739 N N . VAL A 1 95 ? 14.548 -0.416 -10.190 1.00 88.88 95 VAL A N 1
ATOM 740 C CA . VAL A 1 95 ? 14.356 -0.714 -8.769 1.00 88.88 95 VAL A CA 1
ATOM 741 C C . VAL A 1 95 ? 14.913 -2.098 -8.457 1.00 88.88 95 VAL A C 1
ATOM 743 O O . VAL A 1 95 ? 14.921 -2.971 -9.325 1.00 88.88 95 VAL A O 1
ATOM 746 N N . ASP A 1 96 ? 15.370 -2.290 -7.226 1.00 87.38 96 ASP A N 1
ATOM 747 C CA . ASP A 1 96 ? 15.876 -3.563 -6.716 1.00 87.38 96 ASP A CA 1
ATOM 748 C C . ASP A 1 96 ? 14.796 -4.358 -5.951 1.00 87.38 96 ASP A C 1
ATOM 750 O O . ASP A 1 96 ? 13.623 -3.976 -5.863 1.00 87.38 96 ASP A O 1
ATOM 754 N N . ASP A 1 97 ? 15.182 -5.525 -5.431 1.00 86.00 97 ASP A N 1
ATOM 755 C CA . ASP A 1 97 ? 14.325 -6.354 -4.576 1.00 86.00 97 ASP A CA 1
ATOM 756 C C . ASP A 1 97 ? 13.923 -5.658 -3.277 1.00 86.00 97 ASP A C 1
ATOM 758 O O . ASP A 1 97 ? 12.790 -5.830 -2.816 1.00 86.00 97 ASP A O 1
ATOM 762 N N . ASP A 1 98 ? 14.807 -4.838 -2.719 1.00 86.62 98 ASP A N 1
ATOM 763 C CA . ASP A 1 98 ? 14.567 -4.150 -1.454 1.00 86.62 98 ASP A CA 1
ATOM 764 C C . ASP A 1 98 ? 13.468 -3.091 -1.623 1.00 86.62 98 ASP A C 1
ATOM 766 O O . ASP A 1 98 ? 12.537 -3.010 -0.817 1.00 86.62 98 ASP A O 1
ATOM 770 N N . PHE A 1 99 ? 13.461 -2.365 -2.745 1.00 86.81 99 PHE A N 1
ATOM 771 C CA . PHE A 1 99 ? 12.360 -1.474 -3.106 1.00 86.81 99 PHE A CA 1
ATOM 772 C C . PHE A 1 99 ? 11.044 -2.216 -3.292 1.00 86.81 99 PHE A C 1
ATOM 774 O O . PHE A 1 99 ? 9.998 -1.735 -2.850 1.00 86.81 99 PHE A O 1
ATOM 781 N N . ARG A 1 100 ? 11.060 -3.388 -3.931 1.00 85.69 100 ARG A N 1
ATOM 782 C CA . ARG A 1 100 ? 9.845 -4.198 -4.114 1.00 85.69 100 ARG A CA 1
ATOM 783 C C . ARG A 1 100 ? 9.258 -4.621 -2.770 1.00 85.69 100 ARG A C 1
ATOM 785 O O . ARG A 1 100 ? 8.050 -4.498 -2.566 1.00 85.69 100 ARG A O 1
ATOM 792 N N . GLN A 1 101 ? 10.108 -5.048 -1.839 1.00 84.44 101 GLN A N 1
ATOM 793 C CA . GLN A 1 101 ? 9.689 -5.424 -0.491 1.00 84.44 101 GLN A CA 1
ATOM 794 C C . GLN A 1 101 ? 9.174 -4.223 0.305 1.00 84.44 101 GLN A C 1
ATOM 796 O O . GLN A 1 101 ? 8.119 -4.320 0.925 1.00 84.44 101 GLN A O 1
ATOM 801 N N . MET A 1 102 ? 9.854 -3.077 0.244 1.00 85.06 102 MET A N 1
ATOM 802 C CA . MET A 1 102 ? 9.481 -1.866 0.982 1.00 85.06 102 MET A CA 1
ATOM 803 C C . MET A 1 102 ? 8.206 -1.201 0.439 1.00 85.06 102 MET A C 1
ATOM 805 O O . MET A 1 102 ? 7.355 -0.752 1.211 1.00 85.06 102 MET A O 1
ATOM 809 N N . SER A 1 103 ? 8.067 -1.116 -0.886 1.00 83.88 103 SER A N 1
ATOM 810 C CA . SER A 1 103 ? 6.986 -0.382 -1.562 1.00 83.88 103 SER A CA 1
ATOM 811 C C . SER A 1 103 ? 5.621 -1.063 -1.458 1.00 83.88 103 SER A C 1
ATOM 813 O O . SER A 1 103 ? 4.602 -0.422 -1.713 1.00 83.88 103 SER A O 1
ATOM 815 N N . HIS A 1 104 ? 5.581 -2.349 -1.078 1.00 82.88 104 HIS A N 1
ATOM 816 C CA . HIS A 1 104 ? 4.368 -3.174 -1.056 1.00 82.88 104 HIS A CA 1
ATOM 817 C C . HIS A 1 104 ? 3.627 -3.218 -2.414 1.00 82.88 104 HIS A C 1
ATOM 819 O O . HIS A 1 104 ? 2.438 -3.557 -2.462 1.00 82.88 104 HIS A O 1
ATOM 825 N N . ILE A 1 105 ? 4.304 -2.900 -3.526 1.00 86.38 105 ILE A N 1
ATOM 826 C CA . ILE A 1 105 ? 3.715 -2.983 -4.865 1.00 86.38 105 ILE A CA 1
ATOM 827 C C . ILE A 1 105 ? 3.427 -4.449 -5.179 1.00 86.38 105 ILE A C 1
ATOM 829 O O . ILE A 1 105 ? 4.284 -5.323 -5.049 1.00 86.38 105 ILE A O 1
ATOM 833 N N . LYS A 1 106 ? 2.192 -4.721 -5.601 1.00 87.19 106 LYS A N 1
ATOM 834 C CA . LYS A 1 106 ? 1.744 -6.066 -5.956 1.00 87.19 106 LYS A CA 1
ATOM 835 C C . LYS A 1 106 ? 1.717 -6.222 -7.462 1.00 87.19 106 LYS A C 1
ATOM 837 O O . LYS A 1 106 ? 1.083 -5.432 -8.157 1.00 87.19 106 LYS A O 1
ATOM 842 N N . LEU A 1 107 ? 2.351 -7.285 -7.937 1.00 90.00 107 LEU A N 1
ATOM 843 C CA . LEU A 1 107 ? 2.221 -7.715 -9.317 1.00 90.00 107 LEU A CA 1
ATOM 844 C C . LEU A 1 107 ? 0.806 -8.270 -9.532 1.00 90.00 107 LEU A C 1
ATOM 846 O O . LEU A 1 107 ? 0.384 -9.182 -8.818 1.00 90.00 107 LEU A O 1
ATOM 850 N N . ILE A 1 108 ? 0.071 -7.685 -10.476 1.00 91.75 108 ILE A N 1
ATOM 851 C CA . ILE A 1 108 ? -1.294 -8.112 -10.823 1.00 91.75 108 ILE A CA 1
ATOM 852 C C . ILE A 1 108 ? -1.248 -9.195 -11.904 1.00 91.75 108 ILE A C 1
ATOM 854 O O . ILE A 1 108 ? -1.974 -10.182 -11.817 1.00 91.75 108 ILE A O 1
ATOM 858 N N . GLU A 1 109 ? -0.379 -9.019 -12.900 1.00 91.50 109 GLU A N 1
ATOM 859 C CA . GLU A 1 109 ? -0.270 -9.886 -14.070 1.00 91.50 109 GLU A CA 1
ATOM 860 C C . GLU A 1 109 ? 1.186 -9.955 -14.557 1.00 91.50 109 GLU A C 1
ATOM 862 O O . GLU A 1 109 ? 1.944 -8.998 -14.388 1.00 91.50 109 GLU A O 1
ATOM 867 N N . GLY A 1 110 ? 1.574 -11.082 -15.163 1.00 93.25 110 GLY A N 1
ATOM 868 C CA . GLY A 1 110 ? 2.902 -11.287 -15.743 1.00 93.25 110 GLY A CA 1
ATOM 869 C C . GLY A 1 110 ? 3.975 -11.678 -14.725 1.00 93.25 110 GLY A C 1
ATOM 870 O O . GLY A 1 110 ? 3.713 -12.426 -13.781 1.00 93.25 110 GLY A O 1
ATOM 871 N N . ALA A 1 111 ? 5.193 -11.188 -14.947 1.00 91.81 111 ALA A N 1
ATOM 872 C CA . ALA A 1 111 ? 6.358 -11.385 -14.091 1.00 91.81 111 ALA A CA 1
ATOM 873 C C . ALA A 1 111 ? 7.067 -10.042 -13.866 1.00 91.81 111 ALA A C 1
ATOM 875 O O . ALA A 1 111 ? 6.888 -9.096 -14.636 1.00 91.81 111 ALA A O 1
ATOM 876 N N . TRP A 1 112 ? 7.866 -9.952 -12.802 1.00 91.69 112 TRP A N 1
ATOM 877 C CA . TRP A 1 112 ? 8.771 -8.816 -12.644 1.00 91.69 112 TRP A CA 1
ATOM 878 C C . TRP A 1 112 ? 9.868 -8.851 -13.718 1.00 91.69 112 TRP A C 1
ATOM 880 O O . TRP A 1 112 ? 10.216 -9.944 -14.159 1.00 91.69 112 TRP A O 1
ATOM 890 N N . PRO A 1 113 ? 10.443 -7.698 -14.102 1.00 91.50 113 PRO A N 1
ATOM 891 C CA . PRO A 1 113 ? 11.526 -7.659 -15.078 1.00 91.50 113 PRO A CA 1
ATOM 892 C C . PRO A 1 113 ? 12.748 -8.418 -14.554 1.00 91.50 113 PRO A C 1
ATOM 894 O O . PRO A 1 113 ? 13.213 -8.142 -13.445 1.00 91.50 113 PRO A O 1
ATOM 897 N N . GLU A 1 114 ? 13.267 -9.354 -15.345 1.00 89.25 114 GLU A N 1
ATOM 898 C CA . GLU A 1 114 ? 14.495 -10.106 -15.054 1.00 89.25 114 GLU A CA 1
ATOM 899 C C . GLU A 1 114 ? 15.633 -9.711 -16.004 1.00 89.25 114 GLU A C 1
ATOM 901 O O . GLU A 1 114 ? 16.809 -9.803 -15.646 1.00 89.25 114 GLU A O 1
ATOM 906 N N . SER A 1 115 ? 15.289 -9.242 -17.207 1.00 87.06 115 SER A N 1
ATOM 907 C CA . SER A 1 115 ? 16.238 -8.860 -18.252 1.00 87.06 115 SER A CA 1
ATOM 908 C C . SER A 1 115 ? 16.169 -7.375 -18.609 1.00 87.06 115 SER A C 1
ATOM 910 O O . SER A 1 115 ? 15.194 -6.670 -18.346 1.00 87.06 115 SER A O 1
ATOM 912 N N . ALA A 1 116 ? 17.225 -6.886 -19.264 1.00 82.25 116 ALA A N 1
ATOM 913 C CA . ALA A 1 116 ? 17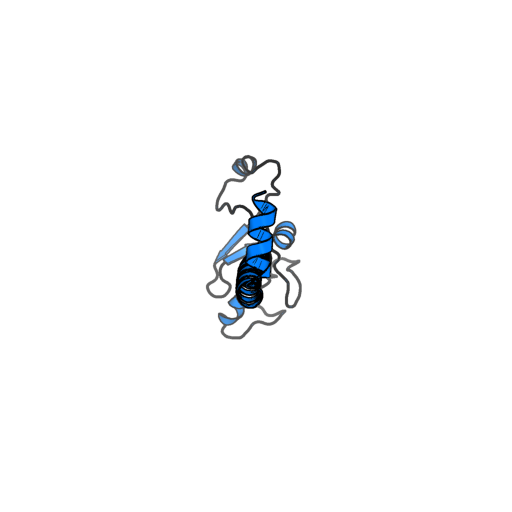.188 -5.573 -19.896 1.00 82.25 116 ALA A CA 1
ATOM 914 C C . ALA A 1 116 ? 16.040 -5.512 -20.921 1.00 82.25 116 ALA A C 1
ATOM 916 O O . ALA A 1 116 ? 15.812 -6.482 -21.643 1.00 82.25 116 ALA A O 1
ATOM 917 N N . TYR A 1 117 ? 15.372 -4.358 -21.006 1.00 87.25 117 TYR A N 1
ATOM 918 C CA . TYR A 1 117 ? 14.211 -4.097 -21.876 1.00 87.25 117 TYR A CA 1
ATOM 919 C C . TYR A 1 117 ? 12.897 -4.776 -21.467 1.00 87.25 117 TYR A C 1
ATOM 921 O O . TYR A 1 117 ? 11.923 -4.704 -22.210 1.00 87.25 117 TYR A O 1
ATOM 929 N N . GLU A 1 118 ? 12.835 -5.366 -20.276 1.00 91.94 118 GLU A N 1
ATOM 930 C CA . GLU A 1 118 ? 11.572 -5.741 -19.646 1.00 91.94 118 GLU A CA 1
ATOM 931 C C . GLU A 1 118 ? 11.130 -4.639 -18.681 1.00 91.94 118 GLU A C 1
ATOM 933 O O . GLU A 1 118 ? 11.947 -3.997 -18.015 1.00 91.94 118 GLU A O 1
ATOM 938 N N . MET A 1 119 ? 9.825 -4.403 -18.596 1.00 91.81 119 MET A N 1
ATOM 939 C CA . MET A 1 119 ? 9.264 -3.445 -17.654 1.00 91.81 119 MET A CA 1
ATOM 940 C C . MET A 1 119 ? 7.909 -3.913 -17.144 1.00 91.81 119 MET A C 1
ATOM 942 O O . MET A 1 119 ? 7.175 -4.620 -17.831 1.00 91.81 119 MET A O 1
ATOM 946 N N . VAL A 1 120 ? 7.568 -3.467 -15.941 1.00 93.50 120 VAL A N 1
ATOM 947 C CA . VAL A 1 120 ? 6.211 -3.566 -15.406 1.00 93.50 120 VAL A CA 1
ATOM 948 C C . VAL A 1 120 ? 5.593 -2.179 -15.462 1.00 93.50 120 VAL A C 1
ATOM 950 O O . VAL A 1 120 ? 6.227 -1.192 -15.086 1.00 93.50 120 VAL A O 1
ATOM 953 N N . ILE A 1 121 ? 4.356 -2.109 -15.945 1.00 92.69 121 ILE A N 1
ATOM 954 C CA . ILE A 1 121 ? 3.588 -0.870 -16.035 1.00 92.69 121 ILE A CA 1
ATOM 955 C C . ILE A 1 121 ? 2.587 -0.826 -14.882 1.00 92.69 121 ILE A C 1
ATOM 957 O O . ILE A 1 121 ? 1.919 -1.811 -14.570 1.00 92.69 121 ILE A O 1
ATOM 961 N N . GLU A 1 122 ? 2.489 0.336 -14.242 1.00 91.38 122 GLU A N 1
ATOM 962 C CA . GLU A 1 122 ? 1.479 0.587 -13.218 1.00 91.38 122 GLU A CA 1
ATOM 963 C C . GLU A 1 122 ? 0.079 0.604 -13.851 1.00 91.38 122 GLU A C 1
ATOM 965 O O . GLU A 1 122 ? -0.126 1.161 -14.928 1.00 91.38 122 GLU A O 1
ATOM 970 N N . GLN A 1 123 ? -0.896 -0.020 -13.187 1.00 90.69 123 GLN A N 1
ATOM 971 C CA . GLN A 1 123 ? -2.224 -0.252 -13.757 1.00 90.69 123 GLN A CA 1
ATOM 972 C C . GLN A 1 123 ? -2.934 1.043 -14.190 1.00 90.69 123 GLN A C 1
ATOM 974 O O . GLN A 1 123 ? -3.584 1.066 -15.235 1.00 90.69 123 GLN A O 1
ATOM 979 N N . GLY A 1 124 ? -2.808 2.123 -13.418 1.00 88.75 124 GLY A N 1
ATOM 980 C CA . GLY A 1 124 ? -3.333 3.443 -13.761 1.00 88.75 124 GLY A CA 1
ATOM 981 C C . GLY A 1 124 ? -2.740 4.024 -15.048 1.00 88.75 124 GLY A C 1
ATOM 982 O O . GLY A 1 124 ? -3.462 4.682 -15.806 1.00 88.75 124 GLY A O 1
ATOM 983 N N . GLN A 1 125 ? -1.479 3.714 -15.361 1.00 90.62 125 GLN A N 1
ATOM 984 C CA . GLN A 1 125 ? -0.819 4.177 -16.586 1.00 90.62 125 GLN A CA 1
ATOM 985 C C . GLN A 1 125 ? -1.329 3.495 -17.858 1.00 90.62 125 GLN A C 1
ATOM 987 O O . GLN A 1 125 ? -1.219 4.067 -18.940 1.00 90.62 125 GLN A O 1
ATOM 992 N N . LEU A 1 126 ? -1.956 2.318 -17.757 1.00 91.38 126 LEU A N 1
ATOM 993 C CA . LEU A 1 126 ? -2.481 1.595 -18.925 1.00 91.38 126 LEU A CA 1
ATOM 994 C C . LEU A 1 126 ? -3.513 2.413 -19.720 1.00 91.38 126 LEU A C 1
ATOM 996 O O . LEU A 1 126 ? -3.651 2.232 -20.927 1.00 91.38 126 LEU A O 1
ATOM 1000 N N . SER A 1 127 ? -4.212 3.342 -19.059 1.00 90.19 127 SER A N 1
ATOM 1001 C CA . SER A 1 127 ? -5.205 4.223 -19.688 1.00 90.19 127 SER A CA 1
ATOM 1002 C C . SER A 1 127 ? -4.612 5.294 -20.615 1.00 90.19 127 SER A C 1
ATOM 1004 O O . SER A 1 127 ? -5.348 5.894 -21.398 1.00 90.19 127 SER A O 1
ATOM 1006 N N . HIS A 1 128 ? -3.298 5.531 -20.548 1.00 90.31 128 HIS A N 1
ATOM 1007 C CA . HIS A 1 128 ? -2.598 6.518 -21.374 1.00 90.31 128 HIS A CA 1
ATOM 1008 C C . HIS A 1 128 ? -2.090 5.958 -22.709 1.00 90.31 128 HIS A C 1
ATOM 1010 O O . HIS A 1 128 ? -1.599 6.714 -23.551 1.00 90.31 128 HIS A O 1
ATOM 1016 N N . PHE A 1 129 ? -2.229 4.653 -22.935 1.00 90.12 129 PHE A N 1
ATOM 1017 C CA . PHE A 1 129 ? -1.899 4.017 -24.204 1.00 90.12 129 PHE A CA 1
ATOM 1018 C C . PHE A 1 129 ? -3.119 4.012 -25.134 1.00 90.12 129 PHE A C 1
ATOM 1020 O O . PHE A 1 129 ? -4.256 3.878 -24.688 1.00 90.12 129 PHE A O 1
ATOM 1027 N N . ALA A 1 130 ? -2.886 4.169 -26.442 1.00 88.31 130 ALA A N 1
ATOM 1028 C CA . ALA A 1 130 ? -3.959 4.158 -27.442 1.00 88.31 130 ALA A CA 1
ATOM 1029 C C . ALA A 1 130 ? -4.680 2.798 -27.505 1.00 88.31 130 ALA A C 1
ATOM 1031 O O . ALA A 1 130 ? -5.897 2.744 -27.666 1.00 88.31 130 ALA A O 1
ATOM 1032 N N . GLU A 1 131 ? -3.917 1.720 -27.335 1.00 90.25 131 GLU A N 1
ATOM 1033 C CA . GLU A 1 131 ? -4.401 0.361 -27.119 1.00 90.25 131 GLU A CA 1
ATOM 1034 C C . GLU A 1 131 ? -3.837 -0.126 -25.785 1.00 90.25 131 GLU A C 1
ATOM 1036 O O . GLU A 1 131 ? -2.685 0.165 -25.466 1.00 90.25 131 GLU A O 1
ATOM 1041 N N . THR A 1 132 ? -4.647 -0.822 -24.984 1.00 91.00 132 THR A N 1
ATOM 1042 C CA . THR A 1 132 ? -4.223 -1.321 -23.670 1.00 91.00 132 THR A CA 1
ATOM 1043 C C . THR A 1 132 ? -3.158 -2.410 -23.845 1.00 91.00 132 THR A C 1
ATOM 1045 O O . THR A 1 132 ? -3.502 -3.470 -24.372 1.00 91.00 132 THR A O 1
ATOM 1048 N N . PRO A 1 133 ? -1.906 -2.186 -23.396 1.00 90.75 133 PRO A N 1
ATOM 1049 C CA . PRO A 1 133 ? -0.834 -3.164 -23.548 1.00 90.75 133 PRO A CA 1
ATOM 1050 C C . PRO A 1 133 ? -1.122 -4.437 -22.752 1.00 90.75 133 PRO A C 1
ATOM 1052 O O . PRO A 1 133 ? -1.607 -4.363 -21.619 1.00 90.75 133 PRO A O 1
ATOM 1055 N N . GLN A 1 134 ? -0.792 -5.592 -23.324 1.00 91.88 134 GLN A N 1
ATOM 1056 C CA . GLN A 1 134 ? -0.817 -6.890 -22.654 1.00 91.88 134 GLN A CA 1
ATOM 1057 C C . GLN A 1 134 ? 0.601 -7.370 -22.327 1.00 91.88 134 GLN A C 1
ATOM 1059 O O . GLN A 1 134 ? 1.603 -6.839 -22.811 1.00 91.88 134 GLN A O 1
ATOM 1064 N N . VAL A 1 135 ? 0.699 -8.393 -21.476 1.00 92.88 135 VAL A N 1
ATOM 1065 C CA . VAL A 1 135 ? 1.989 -9.002 -21.135 1.00 92.88 135 VAL A CA 1
ATOM 1066 C C . VAL A 1 135 ? 2.647 -9.564 -22.397 1.00 92.88 135 VAL A C 1
ATOM 1068 O O . VAL A 1 135 ? 2.090 -10.436 -23.061 1.00 92.88 135 VAL A O 1
ATOM 1071 N N . GLY A 1 136 ? 3.860 -9.088 -22.688 1.00 91.00 136 GLY A N 1
ATOM 1072 C CA . GLY A 1 136 ? 4.645 -9.481 -23.862 1.00 91.00 136 GLY A CA 1
ATOM 1073 C C . GLY A 1 136 ? 4.597 -8.484 -25.023 1.00 91.00 136 GLY A C 1
ATOM 1074 O O . GLY A 1 136 ? 5.380 -8.631 -25.963 1.00 91.00 136 GLY A O 1
ATOM 1075 N N . ASP A 1 137 ? 3.744 -7.460 -24.955 1.00 91.94 137 ASP A N 1
ATOM 1076 C CA . ASP A 1 137 ? 3.711 -6.399 -25.960 1.00 91.94 137 ASP A CA 1
ATOM 1077 C C . ASP A 1 137 ? 4.921 -5.462 -25.839 1.00 91.94 137 ASP A C 1
ATOM 1079 O O . ASP A 1 137 ? 5.486 -5.252 -24.765 1.00 91.94 137 ASP A O 1
ATOM 1083 N N . THR A 1 138 ? 5.312 -4.866 -26.966 1.00 90.00 138 THR A N 1
ATOM 1084 C CA . THR A 1 138 ? 6.326 -3.803 -27.010 1.00 90.00 138 THR A CA 1
ATOM 1085 C C . THR A 1 138 ? 5.636 -2.443 -27.028 1.00 90.00 138 THR A C 1
ATOM 1087 O O . THR A 1 138 ? 4.757 -2.214 -27.861 1.00 90.00 138 THR A O 1
ATOM 1090 N N . VAL A 1 139 ? 6.046 -1.544 -26.130 1.00 85.31 139 VAL A N 1
ATOM 1091 C CA . VAL A 1 139 ? 5.393 -0.248 -25.863 1.00 85.31 139 VAL A CA 1
ATOM 1092 C C . VAL A 1 139 ? 6.299 0.953 -26.079 1.00 85.31 139 VAL A C 1
ATOM 1094 O O . VAL A 1 139 ? 7.524 0.835 -25.873 1.00 85.31 139 VAL A O 1
#

Radius of gyration: 29.46 Å; Cα contacts (8 Å, |Δi|>4): 73; chains: 1; bounding box: 67×25×85 Å

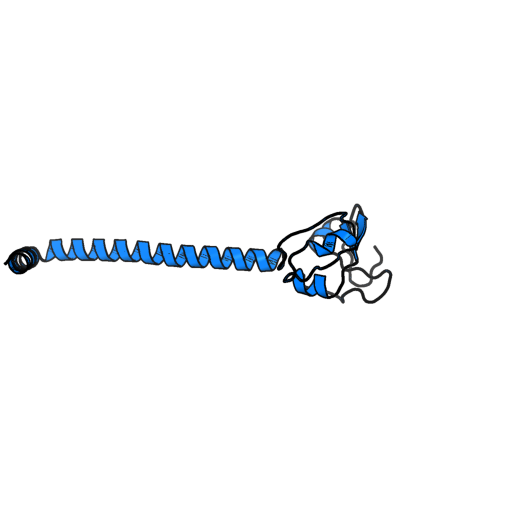Sequence (139 aa):
MLRQIATSGLKGRRRETRILLVALSLAFFFVAVSFVLLDTANTNRTLQRLSTFGQWQAVYINQPQSELGLIDENSEPVQVQILGRDDRAGLVAAVDDDFRQMSHIKLIEGAWPESAYEMVIEQGQLSHFAETPQVGDTV

Mean predicted aligned error: 10.81 Å

Solvent-accessible surface area (backbone atoms only — not comparable to full-atom values): 8864 Å² total; per-residue (Å²): 112,69,72,58,55,55,51,52,54,44,67,74,42,54,67,60,47,46,53,52,50,51,53,51,52,49,54,50,48,53,53,53,51,50,51,54,51,50,52,50,51,53,51,49,50,52,54,51,47,37,63,70,63,15,77,74,92,80,87,84,81,93,67,59,79,83,58,57,79,74,50,59,91,89,60,84,87,70,72,71,46,77,76,50,74,44,97,45,73,36,76,40,64,52,72,49,70,63,44,49,66,37,39,52,70,76,85,87,72,86,70,79,61,87,54,91,97,50,76,78,79,59,78,79,39,44,75,58,43,97,62,73,79,58,90,87,64,89,131

pLDDT: mean 83.95, std 9.32, range [58.88, 96.94]

Secondary structure (DSSP, 8-state):
-HHHHHHHHHHH-HHHHHHHHHHHHHHHHHHHHHHHHHHHHHHHHHHHHHHHH-S-S----S--GGGGGGS-TT--PPPEEEEEEETTTEEEEEE-HHHHHHH-PPP-SS----STT-----GGGGGGSSS---TT---

Foldseek 3Di:
DVVVVVVVVCVVVVVVVVVVVVVVVVVVVVVVVVVVVVVVVVVVVVVVCCQQFFADDDDDPPDDPVCCVVPPPPDDDFDKAFPDADPQQGTDIDGDPVCCNRRNDDDPDDDPDPDPPDHDGDPVSLVSDPHRDDPPDDD